Protein AF-A0A928PX68-F1 (afdb_monomer_lite)

Secondary structure (DSSP, 8-state):
-HHHHHHHHTT--TTS-HHHHHHHHHHHHHHHHHHHHHHHHHHHHT--GGGHHHHHHHHHHHHHHHHHHHHHHHHHHHHHH-GGGHHHHHHHHHHHHHHHHHH-------------GGGGS----

Radius of gyration: 19.66 Å; chains: 1; bo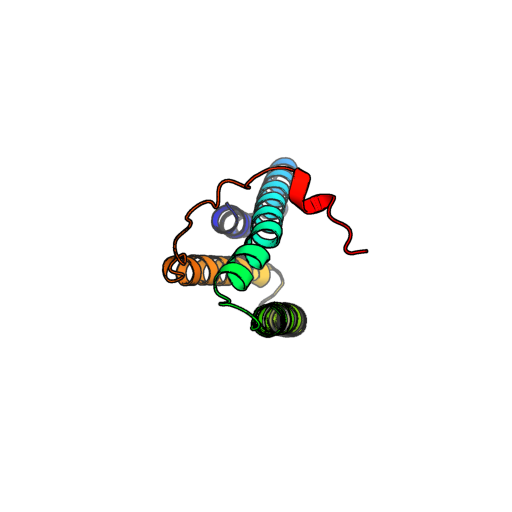unding box: 45×36×58 Å

Sequence (125 aa):
MLGTAFGSAYFIGPDTPTLLMNLLFALAGIGWATINVNSFPMVVELARGGNVGKFTGYYYTASMAAQVLTPFFSGFLMDSVGMTILFPYATIFVACSFVTMLFVKHGDTKAEARASVLENFDVED

Foldseek 3Di:
DQLVLLVVVLVDDPPDPVVNVVVSVVVNVVVVVVCVVVVLVQQLQPDDDPCSVVSNVVVCVVVVVCVVVVCVVLVVCCVVPNDSVVSVVSSVVVVVVVVVVVVSDRPDPPVPPPPDPVVVVCPPD

Structure (mmCIF, N/CA/C/O backbone):
data_AF-A0A928PX68-F1
#
_entry.id   AF-A0A928PX68-F1
#
loop_
_atom_site.group_PDB
_atom_site.id
_atom_site.type_symbol
_atom_site.label_atom_id
_atom_site.label_alt_id
_atom_site.label_comp_id
_atom_site.label_asym_id
_atom_site.label_entity_id
_atom_site.label_seq_id
_atom_site.pdbx_PDB_ins_code
_atom_site.Cartn_x
_atom_site.Cartn_y
_atom_site.Cartn_z
_atom_site.occupancy
_atom_site.B_iso_or_equiv
_atom_site.auth_seq_id
_atom_site.auth_comp_id
_atom_site.auth_asym_id
_atom_site.auth_atom_id
_atom_site.pdbx_PDB_model_num
ATOM 1 N N . MET A 1 1 ? -8.050 -0.277 -10.516 1.00 63.62 1 MET A N 1
ATOM 2 C CA . MET A 1 1 ? -7.187 0.920 -10.595 1.00 63.62 1 MET A CA 1
ATOM 3 C C . MET A 1 1 ? -5.729 0.608 -10.264 1.00 63.62 1 MET A C 1
ATOM 5 O O . MET A 1 1 ? -4.912 0.698 -11.165 1.00 63.62 1 MET A O 1
ATOM 9 N N . LEU A 1 2 ? -5.388 0.164 -9.046 1.00 67.50 2 LEU A N 1
ATOM 10 C CA . LEU A 1 2 ? -4.007 -0.245 -8.713 1.00 67.50 2 LEU A CA 1
ATOM 11 C C . LEU A 1 2 ? -3.564 -1.525 -9.439 1.00 67.50 2 LEU A C 1
ATOM 13 O O . LEU A 1 2 ? -2.509 -1.535 -10.057 1.00 67.50 2 LEU A O 1
ATOM 17 N N . GLY A 1 3 ? -4.390 -2.580 -9.441 1.00 62.31 3 GLY A N 1
ATOM 18 C CA . GLY A 1 3 ? -4.051 -3.833 -10.136 1.00 62.31 3 GLY A CA 1
ATOM 19 C C . GLY A 1 3 ? -3.944 -3.660 -11.653 1.00 62.31 3 GLY A C 1
ATOM 20 O O . GLY A 1 3 ? -3.068 -4.232 -12.285 1.00 62.31 3 GLY A O 1
ATOM 21 N N . THR A 1 4 ? -4.782 -2.791 -12.227 1.00 65.44 4 THR A N 1
ATOM 22 C CA . THR A 1 4 ? -4.684 -2.402 -13.637 1.00 65.44 4 THR A CA 1
ATOM 23 C C . THR A 1 4 ? -3.421 -1.591 -13.901 1.00 65.44 4 THR A C 1
ATOM 25 O O . THR A 1 4 ? -2.771 -1.865 -14.894 1.00 65.44 4 THR A O 1
ATOM 28 N N . ALA A 1 5 ? -3.036 -0.664 -13.012 1.00 65.50 5 ALA A N 1
ATOM 29 C CA . ALA A 1 5 ? -1.847 0.169 -13.191 1.00 65.50 5 ALA A CA 1
ATOM 30 C C . ALA A 1 5 ? -0.539 -0.634 -13.102 1.00 65.50 5 ALA A C 1
ATOM 32 O O . ALA A 1 5 ? 0.319 -0.500 -13.972 1.00 65.50 5 ALA A O 1
ATOM 33 N N . PHE A 1 6 ? -0.401 -1.507 -12.099 1.00 66.62 6 PHE A N 1
ATOM 34 C CA . PHE A 1 6 ? 0.782 -2.362 -11.954 1.00 66.62 6 PHE A CA 1
ATOM 35 C C . PHE A 1 6 ? 0.815 -3.507 -12.974 1.00 66.62 6 PHE A C 1
ATOM 37 O O . PHE A 1 6 ? 1.881 -3.818 -13.501 1.00 66.62 6 PHE A O 1
ATOM 44 N N . GLY A 1 7 ? -0.346 -4.071 -13.324 1.00 63.72 7 GLY A N 1
ATOM 45 C CA . GLY A 1 7 ? -0.455 -5.104 -14.353 1.00 63.72 7 GLY A CA 1
ATOM 46 C C . GLY A 1 7 ? -0.121 -4.585 -15.753 1.00 63.72 7 GLY A C 1
ATOM 47 O O . GLY A 1 7 ? 0.577 -5.260 -16.503 1.00 63.72 7 GLY A O 1
ATOM 48 N N . SER A 1 8 ? -0.541 -3.363 -16.104 1.00 61.22 8 SER A N 1
ATOM 49 C CA . SER A 1 8 ? -0.125 -2.728 -17.363 1.00 61.22 8 SER A CA 1
ATOM 50 C C . SER A 1 8 ? 1.324 -2.244 -17.331 1.00 61.22 8 SER A C 1
ATOM 52 O O . SER A 1 8 ? 1.961 -2.184 -18.379 1.00 61.22 8 SER A O 1
ATOM 54 N N . ALA A 1 9 ? 1.863 -1.928 -16.146 1.00 61.06 9 ALA A N 1
ATOM 55 C CA . ALA A 1 9 ? 3.256 -1.515 -15.998 1.00 61.06 9 ALA A CA 1
ATOM 56 C C . ALA A 1 9 ? 4.257 -2.632 -16.342 1.00 61.06 9 ALA A C 1
ATOM 58 O O . ALA A 1 9 ? 5.377 -2.340 -16.744 1.00 61.06 9 ALA A O 1
ATOM 59 N N . TYR A 1 10 ? 3.831 -3.899 -16.282 1.00 61.81 10 TYR A N 1
ATOM 60 C CA . TYR A 1 10 ? 4.620 -5.044 -16.747 1.00 61.81 10 TYR A CA 1
ATOM 61 C C . TYR A 1 10 ? 4.998 -4.967 -18.239 1.00 61.81 10 TYR A C 1
ATOM 63 O O . TYR A 1 10 ? 6.041 -5.478 -18.633 1.00 61.81 10 TYR A O 1
ATOM 71 N N . PHE A 1 11 ? 4.184 -4.305 -19.067 1.00 63.19 11 PHE A N 1
ATOM 72 C CA . PHE A 1 11 ? 4.430 -4.158 -20.506 1.00 63.19 11 PHE A CA 1
ATOM 73 C C . PHE A 1 11 ? 5.181 -2.863 -20.872 1.00 63.19 11 PHE A C 1
ATOM 75 O O . PHE A 1 11 ? 5.354 -2.579 -22.057 1.00 63.19 11 PHE A O 1
ATOM 82 N N . ILE A 1 12 ? 5.627 -2.068 -19.887 1.00 64.12 12 ILE A N 1
ATOM 83 C CA . ILE A 1 12 ? 6.416 -0.853 -20.134 1.00 64.12 12 ILE A CA 1
ATOM 84 C C . ILE A 1 12 ? 7.858 -1.256 -20.472 1.00 64.12 12 ILE A C 1
ATOM 86 O O . ILE A 1 12 ? 8.622 -1.674 -19.604 1.00 64.12 12 ILE A O 1
ATOM 90 N N . GLY A 1 13 ? 8.230 -1.114 -21.744 1.00 59.69 13 GLY A N 1
ATOM 91 C CA . GLY A 1 13 ? 9.610 -1.194 -22.227 1.00 59.69 13 GLY A CA 1
ATOM 92 C C . GLY A 1 13 ? 10.284 0.184 -22.349 1.00 59.69 13 GLY A C 1
ATOM 93 O O . GLY A 1 13 ? 9.630 1.212 -22.150 1.00 59.69 13 GLY 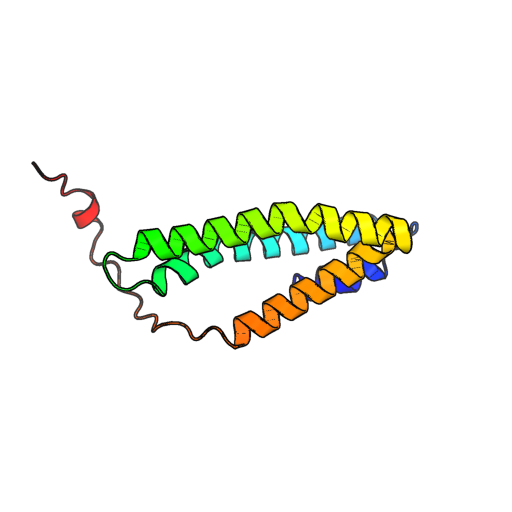A O 1
ATOM 94 N N . PRO A 1 14 ? 11.575 0.237 -22.718 1.00 58.62 14 PRO A N 1
ATOM 95 C CA . PRO A 1 14 ? 12.319 1.490 -22.901 1.00 58.62 14 PRO A CA 1
ATOM 96 C C . PRO A 1 14 ? 11.751 2.415 -23.997 1.00 58.62 14 PRO A C 1
ATOM 98 O O . PRO A 1 14 ? 11.975 3.619 -23.936 1.00 58.62 14 PRO A O 1
ATOM 101 N N . ASP A 1 15 ? 10.958 1.885 -24.935 1.00 60.41 15 ASP A N 1
ATOM 102 C CA . ASP A 1 15 ? 10.322 2.647 -26.026 1.00 60.41 15 ASP A CA 1
ATOM 103 C C . ASP A 1 15 ? 8.913 3.170 -25.681 1.00 60.41 15 ASP A C 1
ATOM 105 O O . ASP A 1 15 ? 8.196 3.700 -26.534 1.00 60.41 15 ASP A O 1
ATOM 109 N N . THR A 1 16 ? 8.466 2.996 -24.434 1.00 64.88 16 THR A N 1
ATOM 110 C CA . THR A 1 16 ? 7.104 3.370 -24.032 1.00 64.88 16 THR A CA 1
ATOM 111 C C . THR A 1 16 ? 6.981 4.891 -23.897 1.00 64.88 16 THR A C 1
ATOM 113 O O . THR A 1 16 ? 7.817 5.513 -23.239 1.00 64.88 16 THR A O 1
ATOM 116 N N . PRO A 1 17 ? 5.925 5.526 -24.444 1.00 73.56 17 PRO A N 1
ATOM 117 C CA . PRO A 1 17 ? 5.751 6.969 -24.333 1.00 73.56 17 PRO A CA 1
ATOM 118 C C . PRO A 1 17 ? 5.638 7.405 -22.868 1.00 73.56 17 PRO A C 1
ATOM 120 O O . PRO A 1 17 ? 4.805 6.895 -22.115 1.00 73.56 17 PRO A O 1
ATOM 123 N N . THR A 1 18 ? 6.421 8.416 -22.480 1.00 74.19 18 THR A N 1
ATOM 124 C CA . THR A 1 18 ? 6.475 8.978 -21.116 1.00 74.19 18 THR A CA 1
ATOM 125 C C . THR A 1 18 ? 5.097 9.385 -20.585 1.00 74.19 18 THR A C 1
ATOM 127 O O . THR A 1 18 ? 4.835 9.307 -19.388 1.00 74.19 18 THR A O 1
ATOM 130 N N . LEU A 1 19 ? 4.180 9.767 -21.483 1.00 75.00 19 LEU A N 1
ATOM 131 C CA . LEU A 1 19 ? 2.789 10.070 -21.151 1.00 75.00 19 LEU A CA 1
ATOM 132 C C . LEU A 1 19 ? 2.058 8.865 -20.538 1.00 75.00 19 LEU A C 1
ATOM 134 O O . LEU A 1 19 ? 1.370 9.023 -19.534 1.00 75.00 19 LEU A O 1
ATOM 138 N N . LEU A 1 20 ? 2.227 7.665 -21.103 1.00 74.81 20 LEU A N 1
ATOM 139 C CA . LEU A 1 20 ? 1.600 6.448 -20.583 1.00 74.81 20 LEU A CA 1
ATOM 140 C C . LEU A 1 20 ? 2.153 6.109 -19.195 1.00 74.81 20 LEU A C 1
ATOM 142 O O . LEU A 1 20 ? 1.390 5.791 -18.288 1.00 74.81 20 LEU A O 1
ATOM 146 N N . MET A 1 21 ? 3.465 6.259 -19.005 1.00 73.62 21 MET A N 1
ATOM 147 C CA . MET A 1 21 ? 4.109 6.043 -17.709 1.00 73.62 21 MET A CA 1
ATOM 148 C C . MET A 1 21 ? 3.575 7.015 -16.643 1.00 73.62 21 MET A C 1
ATOM 150 O O . MET A 1 21 ? 3.199 6.589 -15.552 1.00 73.62 21 MET A O 1
ATOM 154 N N . ASN A 1 22 ? 3.447 8.303 -16.977 1.00 79.19 22 ASN A N 1
ATOM 155 C CA . ASN A 1 22 ? 2.900 9.318 -16.072 1.00 79.19 22 ASN A CA 1
ATOM 156 C C . ASN A 1 22 ? 1.436 9.044 -15.701 1.00 79.19 22 ASN A C 1
ATOM 158 O O . ASN A 1 22 ? 1.062 9.204 -14.540 1.00 79.19 22 ASN A O 1
ATOM 162 N N . LEU A 1 23 ? 0.611 8.596 -16.653 1.00 81.12 23 LEU A N 1
ATOM 163 C CA . LEU A 1 23 ? -0.780 8.216 -16.383 1.00 81.12 23 LEU A CA 1
ATOM 164 C C . LEU A 1 23 ? -0.870 7.017 -15.431 1.00 81.12 23 LEU A C 1
ATOM 166 O O . LEU A 1 23 ? -1.691 7.020 -14.513 1.00 81.12 23 LEU A O 1
ATOM 170 N N . LEU A 1 24 ? -0.013 6.012 -15.610 1.00 80.19 24 LEU A N 1
ATOM 171 C CA . LEU A 1 24 ? 0.032 4.843 -14.732 1.00 80.19 24 LEU A CA 1
ATOM 172 C C . LEU A 1 24 ? 0.510 5.202 -13.322 1.00 80.19 24 LEU A C 1
ATOM 174 O O . LEU A 1 24 ? -0.094 4.748 -12.348 1.00 80.19 24 LEU A O 1
ATOM 178 N N . PHE A 1 25 ? 1.512 6.075 -13.195 1.00 80.19 25 PHE A N 1
ATOM 179 C CA . PHE A 1 25 ? 1.930 6.610 -11.897 1.00 80.19 25 PHE A CA 1
ATOM 180 C C . PHE A 1 25 ? 0.841 7.455 -11.233 1.00 80.19 25 PHE A C 1
ATOM 182 O O . PHE A 1 25 ? 0.618 7.310 -10.032 1.00 80.19 25 PHE A O 1
ATOM 189 N N . ALA A 1 26 ? 0.117 8.282 -11.991 1.00 83.31 26 ALA A N 1
ATOM 190 C CA . ALA A 1 26 ? -1.011 9.047 -11.466 1.00 83.31 26 ALA A CA 1
ATOM 191 C C . ALA A 1 26 ? -2.121 8.122 -10.939 1.00 83.31 26 ALA A C 1
ATOM 193 O O . ALA A 1 26 ? -2.603 8.307 -9.823 1.00 83.31 26 ALA A O 1
ATOM 194 N N . LEU A 1 27 ? -2.482 7.078 -11.690 1.00 83.75 27 LEU A N 1
ATOM 195 C CA . LEU A 1 27 ? -3.472 6.083 -11.262 1.00 83.75 27 LEU A CA 1
ATOM 196 C C . LEU A 1 27 ? -3.010 5.292 -10.030 1.00 83.75 27 LEU A C 1
ATOM 198 O O . LEU A 1 27 ? -3.810 5.050 -9.123 1.00 83.75 27 LEU A O 1
ATOM 202 N N . ALA A 1 28 ? -1.736 4.901 -9.973 1.00 80.50 28 ALA A N 1
ATOM 203 C CA . ALA A 1 28 ? -1.165 4.250 -8.797 1.00 80.50 28 ALA A CA 1
ATOM 204 C C . ALA A 1 28 ? -1.195 5.184 -7.574 1.00 80.50 28 ALA A C 1
ATOM 206 O O . ALA A 1 28 ? -1.602 4.760 -6.493 1.00 80.50 28 ALA A O 1
ATOM 207 N N . GLY A 1 29 ? -0.849 6.462 -7.758 1.00 82.44 29 GLY A N 1
ATOM 208 C CA . GLY A 1 29 ? -0.860 7.484 -6.712 1.00 82.44 29 GLY A CA 1
ATOM 209 C C . GLY A 1 29 ? -2.254 7.755 -6.152 1.00 82.44 29 GLY A C 1
ATOM 210 O O . GLY A 1 29 ? -2.440 7.712 -4.936 1.00 82.44 29 GLY A O 1
ATOM 211 N N . ILE A 1 30 ? -3.254 7.955 -7.019 1.00 84.81 30 ILE A N 1
ATOM 212 C CA . ILE A 1 30 ? -4.648 8.144 -6.585 1.00 84.81 30 ILE A CA 1
ATOM 213 C C . ILE A 1 30 ? -5.119 6.900 -5.822 1.00 84.81 30 ILE A C 1
ATOM 215 O O . ILE A 1 30 ? -5.690 7.022 -4.743 1.00 84.81 30 ILE A O 1
ATOM 219 N N . GLY A 1 31 ? -4.831 5.700 -6.336 1.00 83.75 31 GLY A N 1
ATOM 220 C CA . GLY A 1 31 ? -5.232 4.460 -5.674 1.00 83.75 31 GLY A CA 1
ATOM 221 C C . GLY A 1 31 ? -4.607 4.306 -4.289 1.00 83.75 31 GLY A C 1
ATOM 222 O O . GLY A 1 31 ? -5.301 3.944 -3.340 1.00 83.75 31 GLY A O 1
ATOM 223 N N . TRP A 1 32 ? -3.315 4.608 -4.161 1.00 84.56 32 TRP A N 1
ATOM 224 C CA . TRP A 1 32 ? -2.613 4.569 -2.881 1.00 84.56 32 TRP A CA 1
ATOM 225 C C . TRP A 1 32 ? -3.197 5.573 -1.881 1.00 84.56 32 TRP A C 1
ATOM 227 O O . TRP A 1 32 ? -3.469 5.210 -0.735 1.00 84.56 32 TRP A O 1
ATOM 237 N N . ALA A 1 33 ? -3.464 6.805 -2.324 1.00 83.69 33 ALA A N 1
ATOM 238 C CA . ALA A 1 33 ? -4.059 7.841 -1.486 1.00 83.69 33 ALA A CA 1
ATOM 239 C C . ALA A 1 33 ? -5.452 7.435 -0.983 1.00 83.69 33 ALA A C 1
ATOM 241 O O . ALA A 1 33 ? -5.722 7.534 0.213 1.00 83.69 33 ALA A O 1
ATOM 242 N N . THR A 1 34 ? -6.315 6.913 -1.862 1.00 81.12 34 THR A N 1
ATOM 243 C CA . THR A 1 34 ? -7.659 6.456 -1.481 1.00 81.12 34 THR A CA 1
ATOM 244 C C . THR A 1 34 ? -7.618 5.321 -0.458 1.00 81.12 34 THR A C 1
ATOM 246 O O . THR A 1 34 ? -8.441 5.308 0.455 1.00 81.12 34 THR A O 1
ATOM 249 N N . ILE A 1 35 ? -6.671 4.385 -0.562 1.00 82.81 35 ILE A N 1
ATOM 250 C CA . ILE A 1 35 ? -6.536 3.309 0.431 1.00 82.81 35 ILE A CA 1
ATOM 251 C C . ILE A 1 35 ? -6.085 3.881 1.772 1.00 82.81 35 ILE A C 1
ATOM 253 O O . ILE A 1 35 ? -6.706 3.582 2.783 1.00 82.81 35 ILE A O 1
ATOM 257 N N . ASN A 1 36 ? -5.057 4.729 1.779 1.00 82.38 36 ASN A N 1
ATOM 258 C CA . ASN A 1 36 ? -4.454 5.227 3.014 1.00 82.38 36 ASN A CA 1
ATOM 259 C C . ASN A 1 36 ? -5.437 6.072 3.850 1.00 82.38 36 ASN A C 1
ATOM 261 O O . ASN A 1 36 ? -5.487 5.943 5.070 1.00 82.38 36 ASN A O 1
ATOM 265 N N . VAL A 1 37 ? -6.287 6.880 3.201 1.00 79.88 37 VAL A N 1
ATOM 266 C CA . VAL A 1 37 ? -7.277 7.704 3.923 1.00 79.88 37 VAL A CA 1
ATOM 267 C C . VAL A 1 37 ? -8.467 6.907 4.471 1.00 79.88 37 VAL A C 1
ATOM 269 O O . VAL A 1 37 ? -9.070 7.337 5.448 1.00 79.88 37 VAL A O 1
ATOM 272 N N . ASN A 1 38 ? -8.807 5.756 3.878 1.00 80.62 38 ASN A N 1
ATOM 273 C CA . ASN A 1 38 ? -9.968 4.951 4.288 1.00 80.62 38 ASN A CA 1
ATOM 274 C C . ASN A 1 38 ? -9.597 3.718 5.130 1.00 80.62 38 ASN A C 1
ATOM 276 O O . ASN A 1 38 ? -10.444 3.191 5.849 1.00 80.62 38 ASN A O 1
ATOM 280 N N . SER A 1 39 ? -8.347 3.253 5.076 1.00 78.62 39 SER A N 1
ATOM 281 C CA . SER A 1 39 ? -7.904 2.052 5.792 1.00 78.62 39 SER A CA 1
ATOM 282 C C . SER A 1 39 ? -7.920 2.229 7.306 1.00 78.62 39 SER A C 1
ATOM 284 O O . SER A 1 39 ? -8.270 1.295 8.025 1.00 78.62 39 SER A O 1
ATOM 286 N N . PHE A 1 40 ? -7.559 3.417 7.797 1.00 79.19 40 PHE A N 1
ATOM 287 C CA . PHE A 1 40 ? -7.547 3.692 9.230 1.00 79.19 40 PHE A CA 1
ATOM 288 C C . PHE A 1 40 ? -8.964 3.768 9.828 1.00 79.19 40 PHE A C 1
ATOM 290 O O . PHE A 1 40 ? -9.220 3.003 10.761 1.00 79.19 40 PHE A O 1
ATOM 297 N N . PRO A 1 41 ? -9.906 4.574 9.280 1.00 72.06 41 PRO A N 1
ATOM 298 C CA . PRO A 1 41 ? -11.312 4.561 9.694 1.00 72.06 41 PRO A CA 1
ATOM 299 C C . PRO A 1 41 ? -11.916 3.153 9.744 1.00 72.06 41 PRO A C 1
ATOM 301 O O . PRO A 1 41 ? -12.476 2.763 10.761 1.00 72.06 41 PRO A O 1
ATOM 304 N N . MET A 1 42 ? -11.691 2.340 8.709 1.00 76.19 42 MET A N 1
ATOM 305 C CA . MET A 1 42 ? -12.205 0.968 8.645 1.00 76.19 42 MET A CA 1
ATOM 306 C C . MET A 1 42 ? -11.755 0.099 9.833 1.00 76.19 42 MET A C 1
ATOM 308 O O . MET A 1 42 ? -12.537 -0.692 10.360 1.00 76.19 42 MET A O 1
ATOM 312 N N . VAL A 1 43 ? -10.498 0.225 10.272 1.00 73.75 43 VAL A N 1
ATOM 313 C CA . VAL A 1 43 ? -9.967 -0.583 11.383 1.00 73.75 43 VAL A CA 1
ATOM 314 C C . VAL A 1 43 ? -10.473 -0.099 12.738 1.00 73.75 43 VAL A C 1
ATOM 316 O O . VAL A 1 43 ? -10.729 -0.923 13.618 1.00 73.75 43 VAL A O 1
ATOM 319 N N . VAL A 1 44 ? -10.639 1.211 12.921 1.00 73.12 44 VAL A N 1
ATOM 320 C CA . VAL A 1 44 ? -11.174 1.749 14.180 1.00 73.12 44 VAL A CA 1
ATOM 321 C C . VAL A 1 44 ? -12.685 1.551 14.298 1.00 73.12 44 VAL A C 1
ATOM 323 O O . VAL A 1 44 ? -13.170 1.357 15.406 1.00 73.12 44 VAL A O 1
ATOM 326 N N . GLU A 1 45 ? -13.417 1.495 13.185 1.00 70.50 45 GLU A N 1
ATOM 327 C CA . GLU A 1 45 ? -14.851 1.161 13.156 1.00 70.50 45 GLU A CA 1
ATOM 328 C C . GLU A 1 45 ? -15.132 -0.288 13.593 1.00 70.50 45 GLU A C 1
ATOM 330 O O . GLU A 1 45 ? -16.180 -0.588 14.162 1.00 70.50 45 GLU A O 1
ATOM 335 N N . LEU A 1 46 ? -14.173 -1.201 13.402 1.00 68.56 46 LEU A N 1
ATOM 336 C CA . LEU A 1 46 ? -14.237 -2.567 13.939 1.00 68.56 46 LEU A CA 1
ATOM 337 C C . LEU A 1 46 ? -14.025 -2.620 15.466 1.00 68.56 46 LEU A C 1
ATOM 339 O O . LEU A 1 46 ? -14.323 -3.643 16.095 1.00 68.56 46 LEU A O 1
ATOM 343 N N . ALA A 1 47 ? -13.525 -1.545 16.083 1.00 67.31 47 ALA A N 1
ATOM 344 C CA . ALA A 1 47 ? -13.302 -1.477 17.519 1.00 67.31 47 ALA A CA 1
ATOM 345 C C . ALA A 1 47 ? -14.597 -1.105 18.262 1.00 67.31 47 ALA A C 1
ATOM 347 O O . ALA A 1 47 ? -15.213 -0.075 18.016 1.00 67.31 47 ALA A O 1
ATOM 348 N N . ARG A 1 48 ? -14.999 -1.922 19.241 1.00 58.69 48 ARG A N 1
ATOM 349 C CA . ARG A 1 48 ? -16.114 -1.608 20.151 1.00 58.69 48 ARG A CA 1
ATOM 350 C C . ARG A 1 48 ? -15.596 -0.994 21.456 1.00 58.69 48 ARG A C 1
ATOM 352 O O . ARG A 1 48 ? -14.776 -1.615 22.140 1.00 58.69 48 ARG A O 1
ATOM 359 N N . GLY A 1 49 ? -16.115 0.180 21.827 1.00 67.94 49 GLY A N 1
ATOM 360 C CA . GLY A 1 49 ? -15.845 0.846 23.111 1.00 67.94 49 GLY A CA 1
ATOM 361 C C . GLY A 1 49 ? -14.369 1.221 23.316 1.00 67.94 49 GLY A C 1
ATOM 362 O O . GLY A 1 49 ? -13.677 1.583 22.374 1.00 67.94 49 GLY A O 1
ATOM 363 N N . GLY A 1 50 ? -13.846 1.088 24.540 1.00 64.00 50 GLY A N 1
ATOM 364 C CA . GLY A 1 50 ? -12.478 1.496 24.917 1.00 64.00 50 GLY A CA 1
ATOM 365 C C . GLY A 1 50 ? -11.309 0.726 24.273 1.00 64.00 50 GLY A C 1
ATOM 366 O O . GLY A 1 50 ? -10.167 0.889 24.695 1.00 64.00 50 GLY A O 1
ATOM 367 N N . ASN A 1 51 ? -11.548 -0.123 23.267 1.00 68.94 51 ASN A N 1
ATOM 368 C CA . ASN A 1 51 ? -10.493 -0.876 22.575 1.00 68.94 51 ASN A CA 1
ATOM 369 C C . ASN A 1 51 ? -9.947 -0.177 21.318 1.00 68.94 51 ASN A C 1
ATOM 371 O O . ASN A 1 51 ? -9.073 -0.746 20.663 1.00 68.94 51 ASN A O 1
ATOM 375 N N . VAL A 1 52 ? -10.394 1.045 20.996 1.00 70.62 52 VAL A N 1
ATOM 376 C CA . VAL A 1 52 ? -9.916 1.820 19.830 1.00 70.62 52 VAL A CA 1
ATOM 377 C C . VAL A 1 52 ? -8.385 1.902 19.797 1.00 70.62 52 VAL A C 1
ATOM 379 O O . VAL A 1 52 ? -7.775 1.632 18.766 1.00 70.62 52 VAL A O 1
ATOM 382 N N . GLY A 1 53 ? -7.738 2.143 20.946 1.00 75.62 53 GLY A N 1
ATOM 383 C CA . GLY A 1 53 ? -6.274 2.196 21.040 1.00 75.62 53 GLY A CA 1
ATOM 384 C C . GLY A 1 53 ? -5.564 0.892 20.642 1.00 75.62 53 GLY A C 1
ATOM 385 O O . GLY A 1 53 ? -4.493 0.937 20.040 1.00 75.62 53 GLY A O 1
ATOM 386 N N . LYS A 1 54 ? -6.166 -0.278 20.905 1.00 76.19 54 LYS A N 1
ATOM 387 C CA . LYS A 1 54 ? -5.588 -1.580 20.521 1.00 76.19 54 LYS A CA 1
ATOM 388 C C . LYS A 1 54 ? -5.698 -1.827 19.018 1.00 76.19 54 LYS A C 1
ATOM 390 O O . LYS A 1 54 ? -4.735 -2.287 18.416 1.00 76.19 54 LYS A O 1
ATOM 395 N N . PHE A 1 55 ? -6.837 -1.492 18.411 1.00 77.56 55 PHE A N 1
ATOM 396 C CA . PHE A 1 55 ? -7.039 -1.618 16.962 1.00 77.56 55 PHE A CA 1
ATOM 397 C C . PHE A 1 55 ? -6.145 -0.650 16.177 1.00 77.56 55 PHE A C 1
ATOM 399 O O . PHE A 1 55 ? -5.520 -1.056 15.197 1.00 77.56 55 PHE A O 1
ATOM 406 N N . THR A 1 56 ? -5.973 0.577 16.673 1.00 80.62 56 THR A N 1
ATOM 407 C CA . THR A 1 56 ? -4.968 1.527 16.171 1.00 80.62 56 THR A CA 1
ATOM 408 C C . THR A 1 56 ? -3.553 0.959 16.277 1.00 80.62 56 THR A C 1
ATOM 410 O O . THR A 1 56 ? -2.787 1.019 15.315 1.00 80.62 56 THR A O 1
ATOM 413 N N . GLY A 1 57 ? -3.210 0.353 17.419 1.00 82.81 57 GLY A N 1
ATOM 414 C CA . GLY A 1 57 ? -1.930 -0.328 17.613 1.00 82.81 57 GLY A CA 1
ATOM 415 C C . GLY A 1 57 ? -1.701 -1.438 16.585 1.00 82.81 57 GLY A C 1
ATOM 416 O O . GLY A 1 57 ? -0.681 -1.431 15.903 1.00 82.81 57 GLY A O 1
ATOM 417 N N . TYR A 1 58 ? -2.671 -2.338 16.399 1.00 85.00 58 TYR A N 1
ATOM 418 C CA . TYR A 1 58 ? -2.578 -3.405 15.397 1.00 85.00 58 TYR A CA 1
ATOM 419 C C . TYR A 1 58 ? -2.411 -2.863 13.977 1.00 85.00 58 TYR A C 1
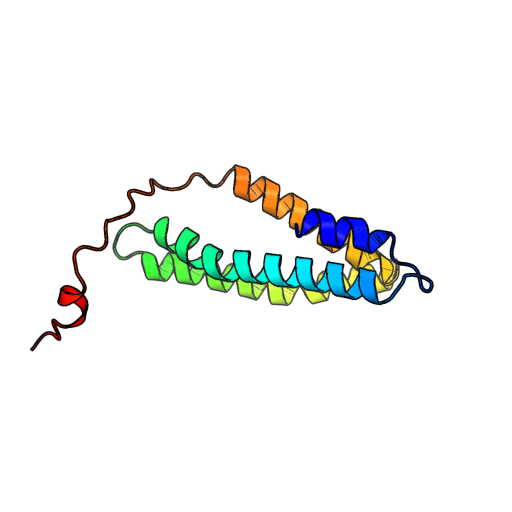ATOM 421 O O . TYR A 1 58 ? -1.569 -3.373 13.236 1.00 85.00 58 TYR A O 1
ATOM 429 N N . TYR A 1 59 ? -3.152 -1.812 13.616 1.00 84.19 59 TYR A N 1
ATOM 430 C CA . TYR A 1 59 ? -3.024 -1.159 12.316 1.00 84.19 59 TYR A CA 1
ATOM 431 C C . TYR A 1 59 ? -1.602 -0.648 12.073 1.00 84.19 59 TYR A C 1
ATOM 433 O O . TYR A 1 59 ? -0.989 -0.980 11.054 1.00 84.19 59 TYR A O 1
ATOM 441 N N . TYR A 1 60 ? -1.058 0.135 13.007 1.00 86.81 60 TYR A N 1
ATOM 442 C CA . TYR A 1 60 ? 0.270 0.717 12.840 1.00 86.81 60 TYR A CA 1
ATOM 443 C C . TYR A 1 60 ? 1.375 -0.330 12.935 1.00 86.81 60 TYR A C 1
ATOM 445 O O . TYR A 1 60 ? 2.302 -0.287 12.132 1.00 86.81 60 TYR A O 1
ATOM 453 N N . THR A 1 61 ? 1.275 -1.311 13.832 1.00 86.56 61 THR A N 1
ATOM 454 C CA . THR A 1 61 ? 2.255 -2.400 13.902 1.00 86.56 61 THR A CA 1
ATOM 455 C C . THR A 1 61 ? 2.288 -3.197 12.600 1.00 86.56 61 THR A C 1
ATOM 457 O O . THR A 1 61 ? 3.370 -3.403 12.054 1.00 86.56 61 THR A O 1
ATOM 460 N N . ALA A 1 62 ? 1.131 -3.589 12.059 1.00 87.06 62 ALA A N 1
ATOM 461 C CA . ALA A 1 62 ? 1.067 -4.307 10.788 1.00 87.06 62 ALA A CA 1
ATOM 462 C C . ALA A 1 62 ? 1.585 -3.452 9.620 1.00 87.06 62 ALA A C 1
ATOM 464 O O . ALA A 1 62 ? 2.384 -3.928 8.813 1.00 87.06 62 ALA A O 1
ATOM 465 N N . SER A 1 63 ? 1.189 -2.177 9.558 1.00 86.50 63 SER A N 1
ATOM 466 C CA . SER A 1 63 ? 1.601 -1.257 8.490 1.00 86.50 63 SER A CA 1
ATOM 467 C C . SER A 1 63 ? 3.105 -0.988 8.507 1.00 86.50 63 SER A C 1
ATOM 469 O O . SER A 1 63 ? 3.747 -1.015 7.458 1.00 86.50 63 SER A O 1
ATOM 471 N N . MET A 1 64 ? 3.686 -0.764 9.688 1.00 91.25 64 MET A N 1
ATOM 472 C 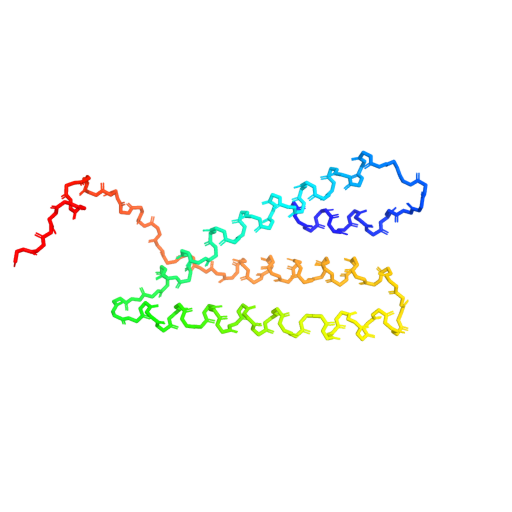CA . MET A 1 64 ? 5.121 -0.511 9.833 1.00 91.25 64 MET A CA 1
ATOM 473 C C . MET A 1 64 ? 5.936 -1.784 9.599 1.00 91.25 64 MET A C 1
ATOM 475 O O . MET A 1 64 ? 6.958 -1.735 8.919 1.00 91.25 64 MET A O 1
ATOM 479 N N . ALA A 1 65 ? 5.458 -2.942 10.064 1.00 90.62 65 ALA A N 1
ATOM 480 C CA . ALA A 1 65 ? 6.092 -4.224 9.762 1.00 90.62 65 ALA A CA 1
ATOM 481 C C . ALA A 1 65 ? 6.116 -4.498 8.251 1.00 90.62 65 ALA A C 1
ATOM 483 O O . ALA A 1 65 ? 7.156 -4.875 7.712 1.00 90.62 65 ALA A O 1
ATOM 484 N N . ALA A 1 66 ? 5.009 -4.247 7.547 1.00 87.00 66 ALA A N 1
ATOM 485 C CA . ALA A 1 66 ? 4.952 -4.387 6.096 1.00 87.00 66 ALA A CA 1
ATOM 486 C C . ALA A 1 66 ? 5.945 -3.447 5.391 1.00 87.00 66 ALA A C 1
ATOM 488 O O . ALA A 1 66 ? 6.635 -3.879 4.467 1.00 87.00 66 ALA A O 1
ATOM 489 N N . GLN A 1 67 ? 6.073 -2.197 5.846 1.00 89.12 67 GLN A N 1
ATOM 490 C CA . GLN A 1 67 ? 7.035 -1.233 5.297 1.00 89.12 67 GLN A CA 1
ATOM 491 C C . GLN A 1 67 ? 8.494 -1.649 5.517 1.00 89.12 67 GLN A C 1
ATOM 493 O O . GLN A 1 67 ? 9.328 -1.375 4.660 1.00 89.12 67 GLN A O 1
ATOM 498 N N . VAL A 1 68 ? 8.805 -2.339 6.617 1.00 91.75 68 VAL A N 1
ATOM 499 C CA . VAL A 1 68 ? 10.157 -2.854 6.892 1.00 91.75 68 VAL A CA 1
ATOM 500 C C . VAL A 1 68 ? 10.451 -4.132 6.102 1.00 91.75 68 VAL A C 1
ATOM 502 O O . VAL A 1 68 ? 11.541 -4.285 5.556 1.00 91.75 68 VAL A O 1
ATOM 505 N N . LEU A 1 69 ? 9.488 -5.053 6.008 1.00 90.31 69 LEU A N 1
ATOM 506 C CA . LEU A 1 69 ? 9.684 -6.347 5.345 1.00 90.31 69 LEU A CA 1
ATOM 507 C C . LEU A 1 69 ? 9.687 -6.242 3.818 1.00 90.31 69 LEU A C 1
ATOM 509 O O . LEU A 1 69 ? 10.436 -6.958 3.154 1.00 90.31 69 LEU A O 1
ATOM 513 N N . THR A 1 70 ? 8.868 -5.355 3.252 1.00 87.25 70 THR A N 1
ATOM 514 C CA . THR A 1 70 ? 8.741 -5.200 1.796 1.00 87.25 70 THR A CA 1
ATOM 515 C C . THR A 1 70 ? 10.075 -4.924 1.094 1.00 87.25 70 THR A C 1
ATOM 517 O O . THR A 1 70 ? 10.377 -5.684 0.180 1.00 87.25 70 THR A O 1
ATOM 520 N N . PRO A 1 71 ? 10.899 -3.928 1.486 1.00 87.12 71 PRO A N 1
ATOM 521 C CA . PRO A 1 71 ? 12.162 -3.644 0.801 1.00 87.12 71 PRO A CA 1
ATOM 522 C C . PRO A 1 71 ? 13.162 -4.801 0.894 1.00 87.12 71 PRO A C 1
ATOM 524 O O . PRO A 1 71 ? 13.933 -5.010 -0.039 1.00 87.12 71 PRO A O 1
ATOM 527 N N . PHE A 1 72 ? 13.125 -5.582 1.978 1.00 87.56 72 PHE A N 1
ATOM 528 C CA . PHE A 1 72 ? 13.961 -6.772 2.122 1.00 87.56 72 PHE A CA 1
ATOM 529 C C . PHE A 1 72 ? 13.570 -7.857 1.108 1.00 87.56 72 PHE A C 1
ATOM 531 O O . PHE A 1 72 ? 14.415 -8.335 0.352 1.00 87.56 72 PHE A O 1
ATOM 538 N N . PHE A 1 73 ? 12.280 -8.205 1.037 1.00 85.50 73 PHE A N 1
ATOM 539 C CA . PHE A 1 73 ? 11.790 -9.214 0.092 1.00 85.50 73 PHE A CA 1
ATOM 540 C C . PHE A 1 73 ? 11.868 -8.748 -1.362 1.00 85.50 73 PHE A C 1
ATOM 542 O O . PHE A 1 73 ? 12.277 -9.520 -2.230 1.00 85.50 73 PHE A O 1
ATOM 549 N N . SER A 1 74 ? 11.501 -7.494 -1.640 1.00 83.81 74 SER A N 1
ATOM 550 C CA . SER A 1 74 ? 11.585 -6.944 -2.991 1.00 83.81 74 SER A CA 1
ATOM 551 C C . SER A 1 74 ? 13.036 -6.839 -3.451 1.00 83.81 74 SER A C 1
ATOM 553 O O . SER A 1 74 ? 13.313 -7.198 -4.589 1.00 83.81 74 SER A O 1
ATOM 555 N N . GLY A 1 75 ? 13.960 -6.420 -2.578 1.00 83.38 75 GLY A N 1
ATOM 556 C CA . GLY A 1 75 ? 15.393 -6.367 -2.880 1.00 83.38 75 GLY A CA 1
ATOM 557 C C . GLY 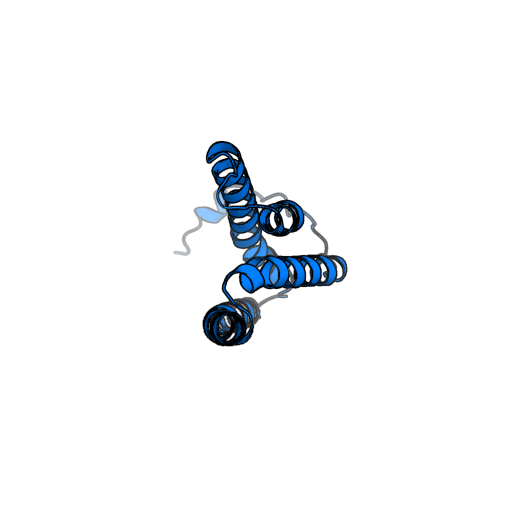A 1 75 ? 15.961 -7.747 -3.204 1.00 83.38 75 GLY A C 1
ATOM 558 O O . GLY A 1 75 ? 16.541 -7.939 -4.266 1.00 83.38 75 GLY A O 1
ATOM 559 N N . PHE A 1 76 ? 15.675 -8.746 -2.366 1.00 86.50 76 PHE A N 1
ATOM 560 C CA . PHE A 1 76 ? 16.099 -10.126 -2.614 1.00 86.50 76 PHE A CA 1
ATOM 561 C C . PHE A 1 76 ? 15.587 -10.689 -3.954 1.00 86.50 76 PHE A C 1
ATOM 563 O O . PHE A 1 76 ? 16.320 -11.363 -4.686 1.00 86.50 76 PHE A O 1
ATOM 570 N N . LEU A 1 77 ? 14.325 -10.410 -4.300 1.00 82.12 77 LEU A N 1
ATOM 571 C CA . LEU A 1 77 ? 13.743 -10.828 -5.578 1.00 82.12 77 LEU A CA 1
ATOM 572 C C . LEU A 1 77 ? 14.391 -10.102 -6.763 1.00 82.12 77 LEU A C 1
ATOM 574 O O . LEU A 1 77 ? 14.650 -10.734 -7.790 1.00 82.12 77 LEU A O 1
ATOM 578 N N . MET A 1 78 ? 14.674 -8.805 -6.619 1.00 83.69 78 MET A N 1
ATOM 579 C CA . MET A 1 78 ? 15.374 -8.014 -7.635 1.00 83.69 78 MET A CA 1
ATOM 580 C C . MET A 1 78 ? 16.787 -8.538 -7.889 1.00 83.69 78 MET A C 1
ATOM 582 O O . MET A 1 78 ? 17.178 -8.641 -9.050 1.00 83.69 78 MET A O 1
ATOM 586 N N . ASP A 1 79 ? 17.514 -8.919 -6.838 1.00 83.69 79 ASP A N 1
ATOM 587 C CA . ASP A 1 79 ? 18.872 -9.463 -6.947 1.00 83.69 79 ASP A CA 1
ATOM 588 C C . ASP A 1 79 ? 18.892 -10.838 -7.634 1.00 83.69 79 ASP A C 1
ATOM 590 O O . ASP A 1 79 ? 19.840 -11.172 -8.343 1.00 83.69 79 ASP A O 1
ATOM 594 N N . SER A 1 80 ? 17.832 -11.633 -7.457 1.00 80.31 80 SER A N 1
ATOM 595 C CA . SER A 1 80 ? 17.748 -12.998 -7.993 1.00 80.31 80 SER A CA 1
ATOM 596 C C . SER A 1 80 ? 17.238 -13.070 -9.439 1.00 80.31 80 SER A C 1
ATOM 598 O O . SER A 1 80 ? 17.666 -13.940 -10.195 1.00 80.31 80 SER A O 1
ATOM 600 N N . VAL A 1 81 ? 16.289 -12.204 -9.823 1.00 75.19 81 VAL A N 1
ATOM 601 C CA . VAL A 1 81 ? 15.532 -12.319 -11.093 1.00 75.19 81 VAL A CA 1
ATOM 602 C C . VAL A 1 81 ? 15.648 -11.064 -11.972 1.00 75.19 81 VAL A C 1
ATOM 604 O O . VAL A 1 81 ? 15.379 -11.120 -13.172 1.00 75.19 81 VAL A O 1
ATOM 607 N N . GLY A 1 82 ? 16.089 -9.938 -11.410 1.00 74.56 82 GLY A N 1
ATOM 608 C CA . GLY A 1 82 ? 16.204 -8.654 -12.098 1.00 74.56 82 GLY A CA 1
ATOM 609 C C . GLY A 1 82 ? 15.064 -7.680 -11.783 1.00 74.56 82 GLY A C 1
ATOM 610 O O . GLY A 1 82 ? 14.041 -8.023 -11.197 1.00 74.56 82 GLY A O 1
ATOM 611 N N . MET A 1 83 ? 15.239 -6.422 -12.193 1.00 73.44 83 MET A N 1
ATOM 612 C CA . MET A 1 83 ? 14.388 -5.284 -11.802 1.00 73.44 83 MET A CA 1
ATOM 613 C C . MET A 1 83 ? 12.920 -5.402 -12.251 1.00 73.44 83 MET A C 1
ATOM 615 O O . MET A 1 83 ? 12.024 -4.860 -11.606 1.00 73.44 83 MET A O 1
ATOM 619 N N . THR A 1 84 ? 12.646 -6.141 -13.327 1.00 71.62 84 THR A N 1
ATOM 620 C CA . THR A 1 84 ? 11.290 -6.322 -13.871 1.00 71.62 84 THR A CA 1
ATOM 621 C C . THR A 1 84 ? 10.370 -7.126 -12.952 1.00 71.62 84 THR A C 1
ATOM 623 O O . THR A 1 84 ? 9.154 -7.042 -13.114 1.00 71.62 84 THR A O 1
ATOM 626 N N . ILE A 1 85 ? 10.910 -7.843 -11.956 1.00 77.56 85 ILE A N 1
ATOM 627 C CA . ILE A 1 85 ? 10.137 -8.645 -10.992 1.00 77.56 85 ILE A CA 1
ATOM 628 C C . ILE A 1 85 ? 9.299 -7.798 -10.019 1.00 77.56 85 ILE A C 1
ATOM 630 O O . ILE A 1 85 ? 8.321 -8.290 -9.456 1.00 77.56 85 ILE A O 1
ATOM 634 N N . LEU A 1 86 ? 9.624 -6.511 -9.858 1.00 77.94 86 LEU A N 1
ATOM 635 C CA . LEU A 1 86 ? 8.877 -5.579 -9.005 1.00 77.94 86 LEU A CA 1
ATOM 636 C C . LEU A 1 86 ? 7.420 -5.404 -9.457 1.00 77.94 86 LEU A C 1
ATOM 638 O O . LEU A 1 86 ? 6.518 -5.327 -8.623 1.00 77.94 86 LEU A O 1
ATOM 642 N N . PHE A 1 87 ? 7.178 -5.364 -10.770 1.00 77.25 87 PHE A N 1
ATOM 643 C CA . PHE A 1 87 ? 5.839 -5.177 -11.335 1.00 77.25 87 PHE A CA 1
ATOM 644 C C . PHE A 1 87 ? 4.894 -6.369 -11.091 1.00 77.25 87 PHE A C 1
ATOM 646 O O . PHE A 1 87 ? 3.792 -6.146 -10.573 1.00 77.25 87 PHE A O 1
ATOM 653 N N . PRO A 1 88 ? 5.270 -7.633 -11.387 1.00 75.88 88 PRO A N 1
ATOM 654 C CA . PRO A 1 88 ? 4.440 -8.782 -11.042 1.00 75.88 88 PRO A CA 1
ATOM 655 C C . PRO A 1 88 ? 4.331 -8.969 -9.524 1.00 75.88 88 PRO A C 1
ATOM 657 O O . PRO A 1 88 ? 3.241 -9.283 -9.052 1.00 75.88 88 PRO A O 1
ATOM 660 N N . TYR A 1 89 ? 5.389 -8.688 -8.749 1.00 81.25 89 TYR A N 1
ATOM 661 C CA . TYR A 1 89 ? 5.325 -8.675 -7.283 1.00 81.25 89 TYR A CA 1
ATOM 662 C C . TYR A 1 89 ? 4.225 -7.723 -6.785 1.00 81.25 89 TYR A C 1
ATOM 664 O O . TYR A 1 89 ? 3.283 -8.158 -6.123 1.00 81.25 89 TYR A O 1
ATOM 672 N N . ALA A 1 90 ? 4.266 -6.445 -7.177 1.00 79.62 90 ALA A N 1
ATOM 673 C CA . ALA A 1 90 ? 3.264 -5.457 -6.775 1.00 79.62 90 ALA A CA 1
ATOM 674 C C . ALA A 1 90 ? 1.843 -5.848 -7.218 1.00 79.62 90 ALA A C 1
ATOM 676 O O . ALA A 1 90 ? 0.889 -5.709 -6.452 1.00 79.62 90 ALA A O 1
ATOM 677 N N . THR A 1 91 ? 1.700 -6.389 -8.430 1.00 78.94 91 THR A N 1
ATOM 678 C CA . THR A 1 91 ? 0.403 -6.827 -8.965 1.00 78.94 91 THR A CA 1
ATOM 679 C C . THR A 1 91 ? -0.205 -7.955 -8.129 1.00 78.94 91 THR A C 1
ATOM 681 O O . THR A 1 91 ? -1.387 -7.886 -7.788 1.00 78.94 91 THR A O 1
ATOM 684 N N . ILE A 1 92 ? 0.595 -8.955 -7.745 1.00 84.00 92 ILE A N 1
ATOM 685 C CA . ILE A 1 92 ? 0.147 -10.071 -6.899 1.00 84.00 92 ILE A CA 1
ATOM 686 C C . ILE A 1 92 ? -0.275 -9.560 -5.521 1.00 84.00 92 ILE A C 1
ATOM 688 O O . ILE A 1 92 ? -1.363 -9.893 -5.060 1.00 84.00 92 ILE A O 1
ATOM 692 N N . PHE A 1 93 ? 0.528 -8.709 -4.879 1.00 85.69 93 PHE A N 1
ATOM 693 C CA . PHE A 1 93 ? 0.190 -8.170 -3.557 1.00 85.69 93 PHE A CA 1
ATOM 694 C C . PHE A 1 93 ? -1.079 -7.311 -3.578 1.00 85.69 93 PHE A C 1
ATOM 696 O O . PHE A 1 93 ? -1.906 -7.412 -2.670 1.00 85.69 93 PHE A O 1
ATOM 703 N N . VAL A 1 94 ? -1.286 -6.518 -4.631 1.00 83.38 94 VAL A N 1
ATOM 704 C CA . VAL A 1 94 ? -2.527 -5.752 -4.810 1.00 83.38 94 VAL A CA 1
ATOM 705 C C . VAL A 1 94 ? -3.723 -6.670 -5.059 1.00 83.38 94 VAL A C 1
ATOM 707 O O . VAL A 1 94 ? -4.795 -6.426 -4.505 1.00 83.38 94 VAL A O 1
ATOM 710 N N . ALA A 1 95 ? -3.560 -7.740 -5.840 1.00 81.94 95 ALA A N 1
ATOM 711 C CA . ALA A 1 95 ? -4.614 -8.732 -6.043 1.00 81.94 95 ALA A CA 1
ATOM 712 C C . ALA A 1 95 ? -4.970 -9.451 -4.731 1.00 81.94 95 ALA A C 1
ATOM 714 O O . ALA A 1 95 ? -6.147 -9.567 -4.396 1.00 81.94 95 ALA A O 1
ATOM 715 N N . CYS A 1 96 ? -3.970 -9.853 -3.944 1.00 84.69 96 CYS A N 1
ATOM 716 C CA . CYS A 1 96 ? -4.171 -10.433 -2.618 1.00 84.69 96 CYS A CA 1
ATOM 717 C C . CYS A 1 96 ? -4.906 -9.463 -1.686 1.00 84.69 96 CYS A C 1
ATOM 719 O O . CYS A 1 96 ? -5.882 -9.858 -1.055 1.00 84.69 96 CYS A O 1
ATOM 721 N N . SER A 1 97 ? -4.496 -8.190 -1.645 1.00 82.62 97 SER A N 1
ATOM 722 C CA . SER A 1 97 ? -5.176 -7.156 -0.854 1.00 82.62 97 SER A CA 1
ATOM 723 C C . SER A 1 97 ? -6.641 -6.992 -1.270 1.00 82.62 97 SER A C 1
ATOM 725 O O . SER A 1 97 ? -7.527 -6.934 -0.414 1.00 82.62 97 SER A O 1
ATOM 727 N N . PHE A 1 98 ? -6.916 -7.001 -2.576 1.00 81.69 98 PHE A N 1
ATOM 728 C CA . PHE A 1 98 ? -8.279 -6.951 -3.094 1.00 81.69 98 PHE A CA 1
ATOM 729 C C . PHE A 1 98 ? -9.105 -8.154 -2.625 1.00 81.69 98 PHE A C 1
ATOM 731 O O . PHE A 1 98 ? -10.208 -7.973 -2.115 1.00 81.69 98 PHE A O 1
ATOM 738 N N . VAL A 1 99 ? -8.552 -9.368 -2.708 1.00 83.38 99 VAL A N 1
ATOM 739 C CA . VAL A 1 99 ? -9.213 -10.584 -2.210 1.00 83.38 99 VAL A CA 1
ATOM 740 C C . VAL A 1 99 ? -9.473 -10.496 -0.707 1.00 83.38 99 VAL A C 1
ATOM 742 O O . VAL A 1 99 ? -10.584 -10.790 -0.275 1.00 83.38 99 VAL A O 1
ATOM 745 N N . THR A 1 100 ? -8.508 -10.046 0.101 1.00 81.31 100 THR A N 1
ATOM 746 C CA . THR A 1 100 ? -8.720 -9.903 1.552 1.00 81.31 100 THR A CA 1
ATOM 747 C C . THR A 1 100 ? -9.809 -8.886 1.877 1.00 81.31 100 THR A C 1
ATOM 749 O O . THR A 1 100 ? -10.609 -9.130 2.775 1.00 81.31 100 THR A O 1
ATOM 752 N N . MET A 1 101 ? -9.904 -7.799 1.106 1.00 75.62 101 MET A N 1
ATOM 753 C CA . MET A 1 101 ? -10.947 -6.785 1.280 1.00 75.62 101 MET A CA 1
ATOM 754 C C . MET A 1 101 ? -12.346 -7.316 0.945 1.00 75.62 101 MET A C 1
ATOM 756 O O . MET A 1 101 ? -13.305 -6.900 1.588 1.00 75.62 101 MET A O 1
ATOM 760 N N . LEU A 1 102 ? -12.486 -8.282 0.026 1.00 77.06 102 LEU A N 1
ATOM 761 C CA . LEU A 1 102 ? -13.779 -8.945 -0.225 1.00 77.06 102 LEU A CA 1
ATOM 762 C C . LEU A 1 102 ? -14.307 -9.695 1.008 1.00 77.06 102 LEU A C 1
ATOM 764 O O . LEU A 1 102 ? -15.518 -9.842 1.168 1.00 77.06 102 LEU A O 1
ATOM 768 N N . PHE A 1 103 ? -13.413 -10.166 1.882 1.00 74.25 103 PHE A N 1
ATOM 769 C CA . PHE A 1 103 ? -13.778 -10.861 3.117 1.00 74.25 103 PHE A CA 1
ATOM 770 C C . PHE A 1 103 ? -13.954 -9.924 4.319 1.00 74.25 103 PHE A C 1
ATOM 772 O O . PHE A 1 103 ? -14.459 -10.365 5.357 1.00 74.25 103 PHE A O 1
ATOM 779 N N . VAL A 1 104 ? -13.590 -8.643 4.199 1.00 69.25 104 VAL A N 1
ATOM 780 C CA . VAL A 1 104 ? -13.841 -7.649 5.247 1.00 69.25 104 VAL A CA 1
ATOM 781 C C . VAL A 1 104 ? -15.326 -7.299 5.234 1.00 69.25 104 VAL A C 1
ATOM 783 O O . VAL A 1 104 ? -15.827 -6.538 4.405 1.00 69.25 104 VAL A O 1
ATOM 786 N N . LYS A 1 105 ? -16.062 -7.883 6.179 1.00 61.88 105 LYS A N 1
ATOM 787 C CA . LYS A 1 105 ? -17.443 -7.490 6.446 1.00 61.88 105 LYS A CA 1
ATOM 788 C C . LYS A 1 105 ? -17.425 -6.142 7.155 1.00 61.88 105 LYS A C 1
ATOM 790 O O . LYS A 1 105 ? -16.896 -6.036 8.257 1.00 61.88 105 LYS A O 1
ATOM 795 N N . HIS A 1 106 ? -18.015 -5.138 6.514 1.00 56.09 106 HIS A N 1
ATOM 796 C CA . HIS A 1 106 ? -18.250 -3.840 7.129 1.00 56.09 106 HIS A CA 1
ATOM 797 C C . HIS A 1 106 ? -19.150 -4.065 8.345 1.00 56.09 106 HIS A C 1
ATOM 799 O O . HIS A 1 106 ? -20.244 -4.627 8.223 1.00 56.09 106 HIS A O 1
ATOM 805 N N . GLY A 1 107 ? -18.663 -3.688 9.524 1.00 48.31 107 GLY A N 1
ATOM 806 C CA . GLY A 1 107 ? -19.504 -3.566 10.701 1.00 48.31 107 GLY A CA 1
ATOM 807 C C . GLY A 1 107 ? -20.438 -2.389 10.477 1.00 48.31 107 GLY A C 1
ATOM 808 O O . GLY A 1 107 ? -20.058 -1.269 10.761 1.00 48.31 107 GLY A O 1
ATOM 809 N N . ASP A 1 108 ? -21.599 -2.669 9.888 1.00 45.34 108 ASP A N 1
ATOM 810 C CA . ASP A 1 108 ? -22.814 -1.853 9.891 1.00 45.34 108 ASP A CA 1
ATOM 811 C C . ASP A 1 108 ? -22.561 -0.334 9.881 1.00 45.34 108 ASP A C 1
ATOM 813 O O . ASP A 1 108 ? -22.582 0.332 10.916 1.00 45.34 108 ASP A O 1
ATOM 817 N N . THR A 1 109 ? -22.345 0.229 8.688 1.00 45.94 109 THR A N 1
ATOM 818 C CA . THR A 1 109 ? -22.432 1.674 8.468 1.00 45.94 109 THR A CA 1
ATOM 819 C C . THR A 1 109 ? -23.890 2.100 8.642 1.00 45.94 109 THR A C 1
ATOM 821 O O . THR A 1 109 ? -24.583 2.448 7.686 1.00 45.94 109 THR A O 1
ATOM 824 N N . LYS A 1 110 ? -24.371 2.162 9.883 1.00 43.12 110 LYS A N 1
ATOM 825 C CA . LYS A 1 110 ? -25.196 3.313 10.212 1.00 43.12 110 LYS A CA 1
ATOM 826 C C . LYS A 1 110 ? -24.227 4.469 10.115 1.00 43.12 110 LYS A C 1
ATOM 828 O O . LYS A 1 110 ? -23.373 4.637 10.976 1.00 43.12 110 LYS A O 1
ATOM 833 N N . ALA A 1 111 ? -24.308 5.206 9.012 1.00 47.88 111 ALA A N 1
ATOM 834 C CA . ALA A 1 111 ? -23.864 6.580 9.024 1.00 47.88 111 ALA A CA 1
ATOM 835 C C . ALA A 1 111 ? -24.540 7.186 10.254 1.00 47.88 111 ALA A C 1
ATOM 837 O O . ALA A 1 111 ? -25.748 7.429 10.230 1.00 47.88 111 ALA A O 1
ATOM 838 N N . GLU A 1 112 ? -23.816 7.312 11.365 1.00 47.12 112 GLU A N 1
ATOM 839 C CA . GLU A 1 112 ? -24.279 8.180 12.423 1.00 47.12 112 GLU A CA 1
ATOM 840 C C . GLU A 1 112 ? -24.329 9.537 11.747 1.00 47.12 112 GLU A C 1
ATOM 842 O O . GLU A 1 112 ? -23.306 10.116 11.369 1.00 47.12 112 GLU A O 1
ATOM 847 N N . ALA A 1 113 ? -25.553 9.963 11.431 1.00 45.41 113 ALA A N 1
ATOM 848 C CA . ALA A 1 113 ? -25.826 11.312 11.013 1.00 45.41 113 ALA A CA 1
ATOM 849 C C . ALA A 1 113 ? -25.206 12.168 12.107 1.00 45.41 113 ALA A C 1
ATOM 851 O O . ALA A 1 113 ? -25.721 12.185 13.221 1.00 45.41 113 ALA A O 1
ATOM 852 N N . ARG A 1 114 ? -24.040 12.756 11.808 1.00 48.00 114 ARG A N 1
ATOM 8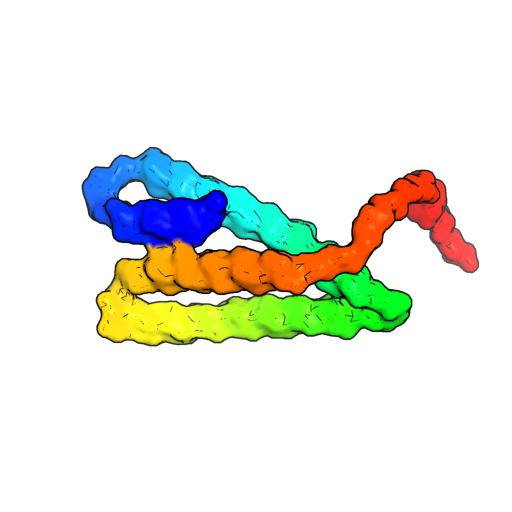53 C CA . ARG A 1 114 ? -23.263 13.552 12.753 1.00 48.00 114 ARG A CA 1
ATOM 854 C C . ARG A 1 114 ? -24.220 14.552 13.379 1.00 48.00 114 ARG A C 1
ATOM 856 O O . ARG A 1 114 ? -24.671 15.480 12.701 1.00 48.00 114 ARG A O 1
ATOM 863 N N . ALA A 1 115 ? -24.592 14.307 14.629 1.00 46.06 115 ALA A N 1
ATOM 864 C CA . ALA A 1 115 ? -25.607 15.074 15.317 1.00 46.06 115 ALA A CA 1
ATOM 865 C C . ALA A 1 115 ? -24.978 16.379 15.807 1.00 46.06 115 ALA A C 1
ATOM 867 O O . ALA A 1 115 ? -24.653 16.556 16.969 1.00 46.06 115 ALA A O 1
ATOM 868 N N . SER A 1 116 ? -24.872 17.315 14.866 1.00 48.31 116 SER A N 1
ATOM 869 C CA . SER A 1 116 ? -24.569 18.729 15.059 1.00 48.31 116 SER A CA 1
ATOM 870 C C . SER A 1 116 ? -23.129 19.094 15.449 1.00 48.31 116 SER A C 1
ATOM 872 O O . SER A 1 116 ? -22.451 18.457 16.239 1.00 48.31 116 SER A O 1
ATOM 874 N N . VAL A 1 117 ? -22.688 20.214 14.878 1.00 59.38 117 VAL A N 1
ATOM 875 C CA . VAL A 1 117 ? -21.389 20.881 15.079 1.00 59.38 117 VAL A CA 1
ATOM 876 C C . VAL A 1 117 ? -21.176 21.344 16.536 1.00 59.38 117 VAL A C 1
ATOM 878 O O . VAL A 1 117 ? -20.070 21.737 16.893 1.00 59.38 117 VAL A O 1
ATOM 881 N N . LEU A 1 118 ? -22.217 21.288 17.375 1.00 59.53 118 LEU A N 1
ATOM 882 C CA . LEU A 1 118 ? -22.231 21.821 18.739 1.00 59.53 118 LEU A CA 1
ATOM 883 C C . LEU A 1 118 ? -21.434 20.977 19.741 1.00 59.53 118 LEU A C 1
ATOM 885 O O . LEU A 1 118 ? -20.867 21.545 20.664 1.00 59.53 118 LEU A O 1
ATOM 889 N N . GLU A 1 119 ? -21.309 19.665 19.533 1.00 58.94 119 GLU A N 1
ATOM 890 C CA . GLU A 1 119 ? -20.567 18.781 20.452 1.00 58.94 119 GLU A CA 1
ATOM 891 C C . GLU A 1 119 ? -19.038 18.986 20.368 1.00 58.94 119 GLU A C 1
ATOM 893 O O . GLU A 1 119 ? -18.304 18.626 21.278 1.00 58.94 119 GLU A O 1
ATOM 898 N N . ASN A 1 120 ? -18.544 19.651 19.313 1.00 58.50 120 ASN A N 1
ATOM 899 C CA . ASN A 1 120 ? -17.133 20.051 19.195 1.00 58.50 120 ASN A CA 1
ATOM 900 C C . ASN A 1 120 ? -16.774 21.295 20.029 1.00 58.50 120 ASN A C 1
ATOM 902 O O . ASN A 1 120 ? -15.599 21.656 20.091 1.00 58.50 120 ASN A O 1
ATOM 906 N N . PHE A 1 121 ? -17.767 21.990 20.592 1.00 60.59 121 PHE A N 1
ATOM 907 C CA . PHE A 1 121 ? -17.573 23.229 21.350 1.00 60.59 121 PHE A CA 1
ATOM 908 C C . PHE A 1 121 ? -17.835 23.083 22.848 1.00 60.59 121 PHE A C 1
ATOM 910 O O . PHE A 1 121 ? -17.585 24.046 23.572 1.00 60.59 121 PHE A O 1
ATOM 917 N N . ASP A 1 122 ? -18.277 21.915 23.319 1.00 57.06 122 ASP A N 1
ATOM 918 C CA . ASP A 1 122 ? -18.382 21.648 24.754 1.00 57.06 122 ASP A CA 1
ATOM 919 C C . ASP A 1 122 ? -16.992 21.256 25.272 1.00 57.06 122 ASP A C 1
ATOM 921 O O . ASP A 1 122 ? -16.617 20.091 25.393 1.00 57.06 122 ASP A O 1
ATOM 925 N N . VAL A 1 123 ? -16.162 22.282 25.455 1.00 58.19 123 VAL A N 1
ATOM 926 C CA . VAL A 1 123 ? -14.958 22.188 26.275 1.00 58.19 123 VAL A CA 1
ATOM 927 C C . VAL A 1 123 ? -15.463 21.994 27.700 1.00 58.19 123 VAL A C 1
ATOM 929 O O . VAL A 1 123 ? -16.075 22.904 28.248 1.00 58.19 123 VAL A O 1
ATOM 932 N N . GLU A 1 124 ? -15.261 20.796 28.250 1.00 52.94 124 GLU A N 1
ATOM 933 C CA . GLU A 1 124 ? -15.495 20.505 29.666 1.00 52.94 124 GLU A CA 1
ATOM 934 C C . GLU A 1 124 ? -14.809 21.591 30.523 1.00 52.94 124 GLU A C 1
ATOM 936 O O . GLU A 1 124 ? -13.588 21.755 30.441 1.00 52.94 124 GLU A O 1
ATOM 941 N N . ASP A 1 125 ? -15.606 22.352 31.285 1.00 43.50 125 ASP A N 1
ATOM 942 C CA . ASP A 1 125 ? -15.142 23.213 32.387 1.00 43.50 125 ASP A CA 1
ATOM 943 C C . ASP A 1 125 ? -14.515 22.376 33.519 1.00 43.50 125 ASP A C 1
ATOM 945 O O . ASP A 1 125 ? -15.098 21.324 33.887 1.00 43.50 125 ASP A O 1
#

pLDDT: mean 73.0, std 12.46, range [43.12, 91.75]